Protein AF-A0A2V6C0F7-F1 (afdb_monomer_lite)

pLDDT: mean 89.22, std 8.77, range [52.59, 97.44]

Secondary structure (DSSP, 8-state):
-HHHHHHHHHHHHHHHHHHHHHHHHHHHHHHHTTTHHHHEETTEE--SSHHHHHHHHHHHHHHHSTT-----BSSSSTTT-B---S-HHHHHHHHHHHHHHTTT-TTHHHHHHHHHHHHHHHHHT-

Radius of gyration: 20.33 Å; chains: 1; bounding box: 60×33×51 Å

Sequence (126 aa):
MLGMKNSEWRVRQRFGFLAEIIFIGTLVLVTRCANYGDVFFGGQINFIDADCYSRMTRARICFEQPGTIVRRHDFENFPNGISPHTTAPLDYLIVALAIALMPLSKNALDLAGAIVSPLLSIALGI

Foldseek 3Di:
DVVVVVVVVVVVVVVVVVVVLVVLLVVLLCVVCVCVPVQCDPNHGDDPDPVLVVLLVLLVVCLVPPPDWQQWDCPPPPPVTDGDPDGCPVSVQLNVQLVVCVVPDPPSSSVSSVCVVSVVCSVVSD

Structure (mmCIF, N/CA/C/O backbone):
data_AF-A0A2V6C0F7-F1
#
_entry.id   AF-A0A2V6C0F7-F1
#
loop_
_atom_site.group_PDB
_atom_site.id
_atom_site.type_symbol
_atom_site.label_atom_id
_atom_site.label_alt_id
_atom_site.label_comp_id
_atom_site.label_asym_id
_atom_site.label_entity_id
_atom_site.label_seq_id
_atom_site.pdbx_PDB_ins_code
_atom_site.Cartn_x
_atom_site.Cartn_y
_atom_site.Cartn_z
_atom_site.occupancy
_atom_site.B_iso_or_equiv
_atom_site.auth_seq_id
_atom_site.auth_comp_id
_atom_site.auth_asym_id
_atom_site.auth_atom_id
_atom_site.pdbx_PDB_model_num
ATOM 1 N N . MET A 1 1 ? -40.799 -0.066 33.717 1.00 52.59 1 MET A N 1
ATOM 2 C CA . MET A 1 1 ? -39.596 0.694 34.138 1.00 52.59 1 MET A CA 1
ATOM 3 C C . MET A 1 1 ? -38.275 -0.082 34.007 1.00 52.59 1 MET A C 1
ATOM 5 O O . MET A 1 1 ? -37.287 0.543 33.651 1.00 52.59 1 MET A O 1
ATOM 9 N N . LEU A 1 2 ? -38.217 -1.413 34.207 1.00 57.00 2 LEU A N 1
ATOM 10 C CA . LEU A 1 2 ? -36.970 -2.191 34.013 1.00 57.00 2 LEU A CA 1
ATOM 11 C C . LEU A 1 2 ? -36.445 -2.223 32.558 1.00 57.00 2 LEU A C 1
ATOM 13 O O . LEU A 1 2 ? -35.236 -2.202 32.348 1.00 57.00 2 LEU A O 1
ATOM 17 N N . GLY A 1 3 ? -37.330 -2.236 31.554 1.00 57.25 3 GLY A N 1
ATOM 18 C CA . GLY A 1 3 ? -36.931 -2.319 30.139 1.00 57.25 3 GLY A CA 1
ATOM 19 C C . GLY A 1 3 ? -36.148 -1.104 29.621 1.00 57.25 3 GLY A C 1
ATOM 20 O O . GLY A 1 3 ? -35.179 -1.277 28.889 1.00 57.25 3 GLY A O 1
ATOM 21 N N . MET A 1 4 ? -36.510 0.110 30.059 1.00 59.62 4 MET A N 1
ATOM 22 C CA . MET A 1 4 ? -35.827 1.354 29.660 1.00 59.62 4 MET A CA 1
ATOM 23 C C . MET A 1 4 ? -34.415 1.462 30.253 1.00 59.62 4 MET A C 1
ATOM 25 O O . MET A 1 4 ? -33.490 1.928 29.594 1.00 59.62 4 MET A O 1
ATOM 29 N N . LYS A 1 5 ? -34.214 0.959 31.477 1.00 61.69 5 LYS A N 1
ATOM 30 C CA . LYS A 1 5 ? -32.897 0.964 32.127 1.00 61.69 5 LYS A CA 1
ATOM 31 C C . LYS A 1 5 ? -31.913 0.061 31.371 1.00 61.69 5 LYS A C 1
ATOM 33 O O . LYS A 1 5 ? -30.777 0.451 31.126 1.00 61.69 5 LYS A O 1
ATOM 38 N N . ASN A 1 6 ? -32.366 -1.112 30.917 1.00 64.81 6 ASN A N 1
ATOM 39 C CA . ASN A 1 6 ? -31.539 -2.053 30.153 1.00 64.81 6 ASN A CA 1
ATOM 40 C C . ASN A 1 6 ? -31.144 -1.530 28.761 1.00 64.81 6 ASN A C 1
ATOM 42 O O . ASN A 1 6 ? -30.048 -1.844 28.289 1.00 64.81 6 ASN A O 1
ATOM 46 N N . SER A 1 7 ? -31.993 -0.732 28.101 1.00 69.06 7 SER A N 1
ATOM 47 C CA . SER A 1 7 ? -31.628 -0.094 26.830 1.00 69.06 7 SER A CA 1
ATOM 48 C C . SER A 1 7 ? -30.569 0.990 27.012 1.00 69.06 7 SER A C 1
ATOM 50 O O . SER A 1 7 ? -29.619 1.029 26.235 1.00 69.06 7 SER A O 1
ATOM 52 N N . GLU A 1 8 ? -30.665 1.813 28.057 1.00 73.50 8 GLU A N 1
ATOM 53 C CA . GLU A 1 8 ? -29.664 2.852 28.340 1.00 73.50 8 GLU A CA 1
ATOM 54 C C . GLU A 1 8 ? -28.293 2.266 28.698 1.00 73.50 8 GLU A C 1
ATOM 56 O O . GLU A 1 8 ? -27.268 2.745 28.211 1.00 73.50 8 GLU A O 1
ATOM 61 N N . TRP A 1 9 ? -28.259 1.181 29.480 1.00 70.06 9 TRP A N 1
ATOM 62 C CA . TRP A 1 9 ? -27.017 0.456 29.773 1.00 70.06 9 TRP A CA 1
ATOM 63 C C . TRP A 1 9 ? -26.368 -0.113 28.512 1.00 70.06 9 TRP A C 1
ATOM 65 O O . TRP A 1 9 ? -25.166 0.060 28.310 1.00 70.06 9 TRP A O 1
ATOM 75 N N . ARG A 1 10 ? -27.160 -0.718 27.620 1.00 77.25 10 ARG A N 1
ATOM 76 C CA . ARG A 1 10 ? -26.669 -1.254 26.343 1.00 77.25 10 ARG A CA 1
ATOM 77 C C . ARG A 1 10 ? -26.128 -0.155 25.428 1.00 77.25 10 ARG A C 1
ATOM 79 O O . ARG A 1 10 ? -25.124 -0.360 24.753 1.00 77.25 10 ARG A O 1
ATOM 86 N N . VAL A 1 11 ? -26.773 1.010 25.404 1.00 79.00 11 VAL A N 1
ATOM 87 C CA . VAL A 1 11 ? -26.327 2.172 24.623 1.00 79.00 11 VAL A CA 1
ATOM 88 C C . VAL A 1 11 ? -25.016 2.734 25.183 1.00 79.00 11 VAL A C 1
ATOM 90 O O . VAL A 1 11 ? -24.075 2.930 24.420 1.00 79.00 11 VAL A O 1
ATOM 93 N N . ARG A 1 12 ? -24.891 2.896 26.507 1.00 82.12 12 ARG A N 1
ATOM 94 C CA . ARG A 1 12 ? -23.634 3.331 27.149 1.00 82.12 12 ARG A CA 1
ATOM 95 C C . ARG A 1 12 ? -22.483 2.352 26.921 1.00 82.12 12 ARG A C 1
ATOM 97 O O . ARG A 1 12 ? -21.374 2.791 26.638 1.00 82.12 12 ARG A O 1
ATOM 104 N N . GLN A 1 13 ? -22.743 1.047 26.990 1.00 80.88 13 GLN A N 1
ATOM 105 C CA . GLN A 1 13 ? -21.741 0.020 26.684 1.00 80.88 13 GLN A CA 1
ATOM 106 C C . GLN A 1 13 ? -21.277 0.087 25.224 1.00 80.88 13 GLN A C 1
ATOM 108 O O . GLN A 1 13 ? -20.083 -0.003 24.961 1.00 80.88 13 GLN A O 1
ATOM 113 N N . ARG A 1 14 ? -22.198 0.312 24.277 1.00 86.38 14 ARG A N 1
ATOM 114 C CA . ARG A 1 14 ? -21.851 0.512 22.860 1.00 86.38 14 ARG A CA 1
ATOM 115 C C . ARG A 1 14 ? -20.999 1.759 22.646 1.00 86.38 14 ARG A C 1
ATOM 117 O O . ARG A 1 14 ? -20.029 1.690 21.905 1.00 86.38 14 ARG A O 1
ATOM 124 N N . PHE A 1 15 ? -21.323 2.869 23.309 1.00 89.12 15 PHE A N 1
ATOM 125 C CA . PHE A 1 15 ? -20.505 4.080 23.233 1.00 89.12 15 PHE A CA 1
ATOM 126 C C . PHE A 1 15 ? -19.108 3.881 23.824 1.00 89.12 15 PHE A C 1
ATOM 128 O O . PHE A 1 15 ? -18.140 4.318 23.213 1.00 89.12 15 PHE A O 1
ATOM 135 N N . GLY A 1 16 ? -18.991 3.185 24.960 1.00 89.19 16 GLY A N 1
ATOM 136 C CA . GLY A 1 16 ? -17.691 2.842 25.544 1.00 89.19 16 GLY A CA 1
ATOM 137 C C . GLY A 1 16 ? -16.843 1.981 24.607 1.00 89.19 16 GLY A C 1
ATOM 138 O O . GLY A 1 16 ? -15.691 2.308 24.352 1.00 89.19 16 GLY A O 1
ATOM 139 N N . PHE A 1 17 ? -17.442 0.946 24.017 1.00 89.88 17 PHE A N 1
ATOM 140 C CA . PHE A 1 17 ? -16.761 0.063 23.069 1.00 89.88 17 PHE A CA 1
ATOM 141 C C . PHE A 1 17 ? -16.327 0.787 21.785 1.00 89.88 17 PHE A C 1
ATOM 143 O O . PHE A 1 17 ? -15.215 0.594 21.303 1.00 89.88 17 PHE A O 1
ATOM 150 N N . LEU A 1 18 ? -17.175 1.667 21.240 1.00 91.75 18 LEU A N 1
ATOM 151 C CA . LEU A 1 18 ? -16.809 2.496 20.088 1.00 91.75 18 LEU A CA 1
ATOM 152 C C . LEU A 1 18 ? -15.665 3.456 20.422 1.00 91.75 18 LEU A C 1
ATOM 154 O O . LEU A 1 18 ? -14.750 3.610 19.618 1.00 91.75 18 LEU A O 1
ATOM 158 N N . ALA A 1 19 ? -15.699 4.078 21.602 1.00 93.00 19 ALA A N 1
ATOM 159 C CA . ALA A 1 19 ? -14.627 4.956 22.053 1.00 93.00 19 ALA A CA 1
ATOM 160 C C . ALA A 1 19 ? -13.299 4.198 22.192 1.00 93.00 19 ALA A C 1
ATOM 162 O O . ALA A 1 19 ? -12.264 4.713 21.781 1.00 93.00 19 ALA A O 1
ATOM 163 N N . GLU A 1 20 ? -13.330 2.965 22.699 1.00 91.44 20 GLU A N 1
ATOM 164 C CA . GLU A 1 20 ? -12.152 2.104 22.817 1.00 91.44 20 GLU A CA 1
ATOM 165 C C . GLU A 1 20 ? -11.578 1.715 21.447 1.00 91.44 20 GLU A C 1
ATOM 167 O O . GLU A 1 20 ? -10.377 1.867 21.229 1.00 91.44 20 GLU A O 1
ATOM 172 N N . ILE A 1 21 ? -12.421 1.318 20.486 1.00 91.75 21 ILE A N 1
ATOM 173 C CA . ILE A 1 21 ? -11.983 1.036 19.107 1.00 91.75 21 ILE A CA 1
ATOM 174 C C . ILE A 1 21 ? -11.344 2.270 18.469 1.00 91.75 21 ILE A C 1
ATOM 176 O O . ILE A 1 21 ? -10.285 2.165 17.855 1.00 91.75 21 ILE A O 1
ATOM 180 N N . ILE A 1 22 ? -11.966 3.444 18.614 1.00 92.88 22 ILE A N 1
ATOM 181 C CA . ILE A 1 22 ? -11.426 4.696 18.069 1.00 92.88 22 ILE A CA 1
ATOM 182 C C . ILE A 1 22 ? -10.086 5.021 18.730 1.00 92.88 22 ILE A C 1
ATOM 184 O O . ILE A 1 22 ? -9.143 5.406 18.040 1.00 92.88 22 ILE A O 1
ATOM 188 N N . PHE A 1 23 ? -9.980 4.838 20.045 1.00 93.62 23 PHE A N 1
ATOM 189 C CA . PHE A 1 23 ? -8.756 5.101 20.792 1.00 93.62 23 PHE A CA 1
ATOM 190 C C . PHE A 1 23 ? -7.611 4.187 20.340 1.00 93.62 23 PHE A C 1
ATOM 192 O O . PHE A 1 23 ? -6.550 4.682 19.959 1.00 93.62 23 PHE A O 1
ATOM 199 N N . ILE A 1 24 ? -7.841 2.873 20.291 1.00 92.38 24 ILE A N 1
ATOM 200 C CA . ILE A 1 24 ? -6.842 1.893 19.839 1.00 92.38 24 ILE A CA 1
ATOM 201 C C . ILE A 1 24 ? -6.483 2.134 18.370 1.00 92.38 24 ILE A C 1
ATOM 203 O O . ILE A 1 24 ? -5.303 2.212 18.034 1.00 92.38 24 ILE A O 1
ATOM 207 N N . GLY A 1 25 ? -7.476 2.332 17.500 1.00 92.75 25 GLY A N 1
ATOM 208 C CA . GLY A 1 25 ? -7.252 2.612 16.082 1.00 92.75 25 GLY A CA 1
ATOM 209 C C . GLY A 1 25 ? -6.434 3.885 15.853 1.00 92.75 25 GLY A C 1
ATOM 210 O O . GLY A 1 25 ? -5.559 3.906 14.990 1.00 92.75 25 GLY A O 1
ATOM 211 N N . THR A 1 26 ? -6.648 4.922 16.667 1.00 92.00 26 THR A N 1
ATOM 212 C CA . THR A 1 26 ? -5.850 6.157 16.618 1.00 92.00 26 THR A CA 1
ATOM 213 C C . THR A 1 26 ? -4.400 5.894 17.015 1.00 92.00 26 THR A C 1
ATOM 215 O O . THR A 1 26 ? -3.492 6.345 16.321 1.00 92.00 26 THR A O 1
ATOM 218 N N . LEU A 1 27 ? -4.158 5.139 18.092 1.00 93.31 27 LEU A N 1
ATOM 219 C CA . LEU A 1 27 ? -2.796 4.796 18.520 1.00 93.31 27 LEU A CA 1
ATOM 220 C C . LEU A 1 27 ? -2.049 3.978 17.456 1.00 93.31 27 LEU A C 1
ATOM 222 O O . LEU A 1 27 ? -0.889 4.267 17.150 1.00 93.31 27 LEU A O 1
ATOM 226 N N . VAL A 1 28 ? -2.723 2.999 16.848 1.00 92.94 28 VAL A N 1
ATOM 227 C CA . VAL A 1 28 ? -2.171 2.211 15.737 1.00 92.94 28 VAL A CA 1
ATOM 228 C C . VAL A 1 28 ? -1.847 3.117 14.550 1.00 92.94 28 VAL A C 1
ATOM 230 O O . VAL A 1 28 ? -0.743 3.063 14.016 1.00 92.94 28 VAL A O 1
ATOM 233 N N . LEU A 1 29 ? -2.757 4.011 14.161 1.00 91.81 29 LEU A N 1
ATOM 234 C CA . LEU A 1 29 ? -2.528 4.899 13.023 1.00 91.81 29 LEU A CA 1
ATOM 235 C C . LEU A 1 29 ? -1.346 5.848 13.258 1.00 91.81 29 LEU A C 1
ATOM 237 O O . LEU A 1 29 ? -0.497 5.990 12.382 1.00 91.81 29 LEU A O 1
ATOM 241 N N . VAL A 1 30 ? -1.258 6.469 14.438 1.00 91.94 30 VAL A N 1
ATOM 242 C CA . VAL A 1 30 ? -0.165 7.399 14.775 1.00 91.94 30 VAL A CA 1
ATOM 243 C C . VAL A 1 30 ? 1.191 6.700 14.705 1.00 91.94 30 VAL A C 1
ATOM 245 O O . VAL A 1 30 ? 2.134 7.242 14.135 1.00 91.94 30 VAL A O 1
ATOM 248 N N . THR A 1 31 ? 1.289 5.484 15.241 1.00 91.50 31 THR A N 1
ATOM 249 C CA . THR A 1 31 ? 2.54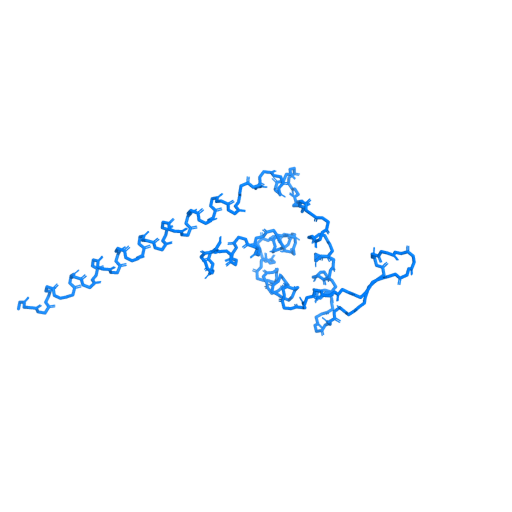7 4.724 15.233 1.00 91.50 31 THR A CA 1
ATOM 250 C C . THR A 1 31 ? 2.914 4.226 13.835 1.00 91.50 31 THR A C 1
ATOM 252 O O . THR A 1 31 ? 4.074 4.321 13.434 1.00 91.50 31 THR A O 1
ATOM 255 N N . ARG A 1 32 ? 1.942 3.748 13.050 1.00 90.12 32 ARG A N 1
ATOM 256 C CA . ARG A 1 32 ? 2.168 3.223 11.691 1.00 90.12 32 ARG A CA 1
ATOM 257 C C . ARG A 1 32 ? 2.422 4.313 10.650 1.00 90.12 32 ARG A C 1
ATOM 259 O O . ARG A 1 32 ? 3.084 4.044 9.652 1.00 90.12 32 ARG A O 1
ATOM 266 N N . CYS A 1 33 ? 1.969 5.538 10.901 1.00 91.75 33 CYS A N 1
ATOM 267 C CA . CYS A 1 33 ? 2.208 6.703 10.049 1.00 91.75 33 CYS A CA 1
ATOM 268 C C . CYS A 1 33 ? 3.387 7.576 10.515 1.00 91.75 33 CYS A C 1
ATOM 270 O O . CYS A 1 33 ? 3.511 8.708 10.054 1.00 91.75 33 CYS A O 1
ATOM 272 N N . ALA A 1 34 ? 4.271 7.081 11.389 1.00 91.38 34 ALA A N 1
ATOM 273 C CA . ALA A 1 34 ? 5.413 7.857 11.886 1.00 91.38 34 ALA A CA 1
ATOM 274 C C . ALA A 1 34 ? 6.313 8.407 10.758 1.00 91.38 34 ALA A C 1
ATOM 276 O O . ALA A 1 34 ? 6.772 9.542 10.837 1.00 91.38 34 ALA A O 1
ATOM 277 N N . ASN A 1 35 ? 6.483 7.645 9.671 1.00 90.19 35 ASN A N 1
ATOM 278 C CA . ASN A 1 35 ? 7.298 8.038 8.514 1.00 90.19 35 ASN A CA 1
ATOM 279 C C . ASN A 1 35 ? 6.487 8.744 7.410 1.00 90.19 35 ASN A C 1
ATOM 281 O O . ASN A 1 35 ? 6.896 8.768 6.250 1.00 90.19 35 ASN A O 1
ATOM 285 N N . TYR A 1 36 ? 5.313 9.299 7.732 1.00 90.25 36 TYR A N 1
ATOM 286 C CA . TYR A 1 36 ? 4.450 9.965 6.749 1.00 90.25 36 TYR A CA 1
ATOM 287 C C . TYR A 1 36 ? 5.186 11.067 5.973 1.00 90.25 36 TYR A C 1
ATOM 289 O O . TYR A 1 36 ? 4.979 11.203 4.770 1.00 90.25 36 TYR A O 1
ATOM 297 N N . GLY A 1 37 ? 6.067 11.818 6.643 1.00 89.62 37 GLY A N 1
ATOM 298 C CA . GLY A 1 37 ? 6.850 12.888 6.018 1.00 89.62 37 GLY A CA 1
ATOM 299 C C . GLY A 1 37 ? 7.830 12.402 4.948 1.00 89.62 37 GLY A C 1
ATOM 300 O O . GLY A 1 37 ? 8.047 13.115 3.972 1.00 89.62 37 GLY A O 1
ATOM 301 N N . ASP A 1 38 ? 8.364 11.187 5.093 1.00 90.62 38 ASP A N 1
ATOM 302 C CA . ASP A 1 38 ? 9.283 10.590 4.118 1.00 90.62 38 ASP A CA 1
ATOM 303 C C . ASP A 1 38 ? 8.518 9.946 2.956 1.00 90.62 38 ASP A C 1
ATOM 305 O O . ASP A 1 38 ? 8.932 10.035 1.798 1.00 90.62 38 ASP A O 1
ATOM 309 N N . VAL A 1 39 ? 7.366 9.332 3.257 1.00 92.50 39 VAL A N 1
ATOM 310 C CA . VAL A 1 39 ? 6.503 8.697 2.252 1.00 92.50 39 VAL A CA 1
ATOM 311 C C . VAL A 1 39 ? 5.834 9.739 1.360 1.00 92.50 39 VAL A C 1
ATOM 313 O O . VAL A 1 39 ? 5.811 9.576 0.144 1.00 92.50 39 VAL A O 1
ATOM 316 N N . PHE A 1 40 ? 5.304 10.820 1.930 1.00 93.31 40 PHE A N 1
ATOM 317 C CA . PHE A 1 40 ? 4.614 11.884 1.196 1.00 93.31 40 PHE A CA 1
ATOM 318 C C . PHE A 1 40 ? 5.487 13.138 1.131 1.00 93.31 40 PHE A C 1
ATOM 320 O O . PHE A 1 40 ? 5.224 14.138 1.802 1.00 93.31 40 PHE A O 1
ATOM 327 N N . PHE A 1 41 ? 6.526 13.091 0.298 1.00 92.06 41 PHE A N 1
ATOM 328 C CA . PHE A 1 41 ? 7.499 14.174 0.165 1.00 92.06 41 PHE A CA 1
ATOM 329 C C . PHE A 1 41 ? 7.479 14.792 -1.237 1.00 92.06 41 PHE A C 1
ATOM 331 O O . PHE A 1 41 ? 7.441 14.094 -2.248 1.00 92.06 41 PHE A O 1
ATOM 338 N N . GLY A 1 42 ? 7.513 16.128 -1.317 1.00 86.94 42 GLY A N 1
ATOM 339 C CA . GLY A 1 42 ? 7.643 16.844 -2.595 1.00 86.94 42 GLY A CA 1
ATOM 340 C C . GLY A 1 42 ? 6.479 16.647 -3.578 1.00 86.94 42 GLY A C 1
ATOM 341 O O . GLY A 1 42 ? 6.668 16.785 -4.784 1.00 86.94 42 GLY A O 1
ATOM 342 N N . GLY A 1 43 ? 5.283 16.297 -3.088 1.00 85.81 43 GLY A N 1
ATOM 343 C CA . GLY A 1 43 ? 4.119 15.990 -3.932 1.00 85.81 43 GLY A CA 1
ATOM 344 C C . GLY A 1 43 ? 4.194 14.629 -4.633 1.00 85.81 43 GLY A C 1
ATOM 345 O O . GLY A 1 43 ? 3.368 14.341 -5.500 1.00 85.81 43 GLY A O 1
ATOM 346 N N . GLN A 1 44 ? 5.169 13.799 -4.264 1.00 90.12 44 GLN A N 1
ATOM 347 C CA . GLN A 1 44 ? 5.343 12.435 -4.747 1.00 90.12 44 GLN A CA 1
ATOM 348 C C . GLN A 1 44 ? 5.167 11.444 -3.596 1.00 90.12 44 GLN A C 1
ATOM 350 O O . GLN A 1 44 ? 5.169 11.818 -2.421 1.00 90.12 44 GLN A O 1
ATOM 355 N N . ILE A 1 45 ? 4.975 10.179 -3.959 1.00 93.62 45 ILE A N 1
ATOM 356 C CA . ILE A 1 45 ? 4.893 9.075 -3.012 1.00 93.62 45 ILE A CA 1
ATOM 357 C C . ILE A 1 45 ? 6.186 8.282 -3.136 1.00 93.62 45 ILE A C 1
ATOM 359 O O . ILE A 1 45 ? 6.457 7.702 -4.187 1.00 93.62 45 ILE A O 1
ATOM 363 N N . ASN A 1 46 ? 6.969 8.271 -2.066 1.00 93.12 46 ASN A N 1
ATOM 364 C CA . ASN A 1 46 ? 8.224 7.546 -1.980 1.00 93.12 46 ASN A CA 1
ATOM 365 C C . ASN A 1 46 ? 8.048 6.322 -1.091 1.00 93.12 46 ASN A C 1
ATOM 367 O O . ASN A 1 46 ? 7.446 6.380 -0.019 1.00 93.12 46 ASN A O 1
ATOM 371 N N . PHE A 1 47 ? 8.617 5.205 -1.521 1.00 93.62 47 PHE A N 1
ATOM 372 C CA . PHE A 1 47 ? 8.698 4.015 -0.692 1.00 93.62 47 PHE A CA 1
ATOM 373 C C . PHE A 1 47 ? 10.056 3.974 0.011 1.00 93.62 47 PHE A C 1
ATOM 375 O O . PHE A 1 47 ? 11.081 4.252 -0.607 1.00 93.62 47 PHE A O 1
ATOM 382 N N . ILE A 1 48 ? 10.048 3.657 1.308 1.00 89.94 48 ILE A N 1
ATOM 383 C CA . ILE A 1 48 ? 11.247 3.717 2.162 1.00 89.94 48 ILE A CA 1
ATOM 384 C C . ILE A 1 48 ? 12.199 2.551 1.858 1.00 89.94 48 ILE A C 1
ATOM 386 O O . ILE A 1 48 ? 13.409 2.744 1.787 1.00 89.94 48 ILE A O 1
ATOM 390 N N . ASP A 1 49 ? 11.643 1.361 1.618 1.00 89.69 49 ASP A N 1
ATOM 391 C CA . ASP A 1 49 ? 12.410 0.132 1.40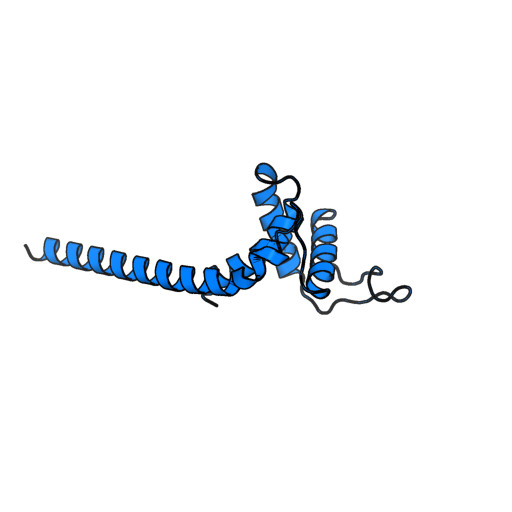5 1.00 89.69 49 ASP A CA 1
ATOM 392 C C . ASP A 1 49 ? 12.396 -0.327 -0.058 1.00 89.69 49 ASP A C 1
ATOM 394 O O . ASP A 1 49 ? 11.389 -0.207 -0.765 1.00 89.69 49 A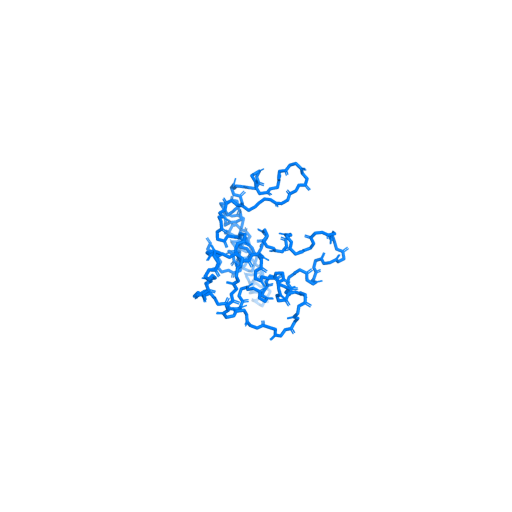SP A O 1
ATOM 398 N N . ALA A 1 50 ? 13.492 -0.953 -0.494 1.00 89.06 50 ALA A N 1
ATOM 399 C CA . ALA A 1 50 ? 13.613 -1.542 -1.831 1.00 89.06 50 ALA A CA 1
ATOM 400 C C . ALA A 1 50 ? 12.532 -2.608 -2.104 1.00 89.06 50 ALA A C 1
ATOM 402 O O . ALA A 1 50 ? 11.954 -2.651 -3.192 1.00 89.06 50 ALA A O 1
ATOM 403 N N . ASP A 1 51 ? 12.175 -3.401 -1.091 1.00 89.38 51 ASP A N 1
ATOM 404 C CA . ASP A 1 51 ? 11.130 -4.426 -1.187 1.00 89.38 51 ASP A CA 1
ATOM 405 C C . ASP A 1 51 ? 9.747 -3.836 -1.495 1.00 89.38 51 ASP A C 1
ATOM 407 O O . ASP A 1 51 ? 8.902 -4.490 -2.119 1.00 89.38 51 ASP A O 1
ATOM 411 N N . CYS A 1 52 ? 9.498 -2.589 -1.087 1.00 91.56 52 CYS A N 1
ATOM 412 C CA . CYS A 1 52 ? 8.269 -1.888 -1.431 1.00 91.56 52 CYS A CA 1
ATOM 413 C C . CYS A 1 52 ? 8.242 -1.543 -2.924 1.00 91.56 52 CYS A C 1
ATOM 415 O O . CYS A 1 52 ? 7.226 -1.790 -3.567 1.00 91.56 52 CYS A O 1
ATOM 417 N N . TYR A 1 53 ? 9.350 -1.084 -3.512 1.00 92.38 53 TYR A N 1
ATOM 418 C CA . TYR A 1 53 ? 9.431 -0.869 -4.964 1.00 92.38 53 TYR A CA 1
ATOM 419 C C . TYR A 1 53 ? 9.308 -2.174 -5.755 1.00 92.38 53 TYR A C 1
ATOM 421 O O . TYR A 1 53 ? 8.596 -2.214 -6.762 1.00 92.38 53 TYR A O 1
ATOM 429 N N . SER A 1 54 ? 9.919 -3.260 -5.275 1.00 91.94 54 SER A N 1
ATOM 430 C CA . SER A 1 54 ? 9.733 -4.603 -5.839 1.00 91.94 54 SER A CA 1
ATOM 431 C C . SER A 1 54 ? 8.252 -4.987 -5.883 1.00 91.94 54 SER A C 1
ATOM 433 O O . SER A 1 54 ? 7.705 -5.363 -6.925 1.00 91.94 54 SER A O 1
ATOM 435 N N . ARG A 1 55 ? 7.559 -4.818 -4.751 1.00 92.94 55 ARG A N 1
ATO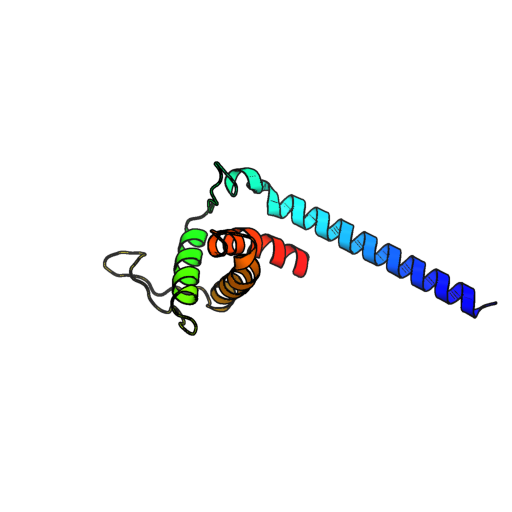M 436 C CA . ARG A 1 55 ? 6.123 -5.085 -4.620 1.00 92.94 55 ARG A CA 1
ATOM 437 C C . ARG A 1 55 ? 5.284 -4.199 -5.525 1.00 92.94 55 ARG A C 1
ATOM 439 O O . ARG A 1 55 ? 4.398 -4.706 -6.200 1.00 92.94 55 ARG A O 1
ATOM 446 N N . MET A 1 56 ? 5.575 -2.906 -5.578 1.00 95.06 56 MET A N 1
ATOM 447 C CA . MET A 1 56 ? 4.850 -1.962 -6.426 1.00 95.06 56 MET A CA 1
ATOM 448 C C . MET A 1 56 ? 5.037 -2.256 -7.909 1.00 95.06 56 MET A C 1
ATOM 450 O O . MET A 1 56 ? 4.097 -2.104 -8.686 1.00 95.06 56 MET A O 1
ATOM 454 N N . THR A 1 57 ? 6.204 -2.764 -8.298 1.00 93.56 57 THR A N 1
ATOM 455 C CA . THR A 1 57 ? 6.453 -3.219 -9.668 1.00 93.56 57 THR A CA 1
ATOM 456 C C . THR A 1 57 ? 5.603 -4.445 -9.999 1.00 93.56 57 THR A C 1
ATOM 458 O O . THR A 1 57 ? 4.950 -4.472 -11.040 1.00 93.56 57 THR A O 1
ATOM 461 N N . ARG A 1 58 ? 5.507 -5.430 -9.095 1.00 93.81 58 ARG A N 1
ATOM 462 C CA . ARG A 1 58 ? 4.594 -6.575 -9.284 1.00 93.81 58 ARG A CA 1
ATOM 463 C C . ARG A 1 58 ? 3.124 -6.161 -9.291 1.00 93.81 58 ARG A C 1
ATOM 465 O O . ARG A 1 58 ? 2.380 -6.600 -10.162 1.00 93.81 58 ARG A O 1
ATOM 472 N N . ALA A 1 59 ? 2.712 -5.285 -8.376 1.00 95.19 59 ALA A N 1
ATOM 473 C CA . ALA A 1 59 ? 1.355 -4.747 -8.334 1.00 95.19 59 ALA A CA 1
ATOM 474 C C . ALA A 1 59 ? 1.009 -4.001 -9.630 1.00 95.19 59 ALA A C 1
ATOM 476 O O . ALA A 1 59 ? -0.095 -4.161 -10.141 1.00 95.19 59 ALA A O 1
ATOM 477 N N . ARG A 1 60 ? 1.960 -3.259 -10.212 1.00 95.06 60 ARG A N 1
ATOM 478 C CA . ARG A 1 60 ? 1.806 -2.626 -11.528 1.00 95.06 60 ARG A CA 1
ATOM 479 C C . ARG A 1 60 ? 1.594 -3.651 -12.640 1.00 95.06 60 ARG A C 1
ATOM 481 O O . ARG A 1 60 ? 0.672 -3.478 -13.425 1.00 95.06 60 ARG A O 1
ATOM 488 N N . ILE A 1 61 ? 2.363 -4.740 -12.668 1.00 94.31 61 ILE A N 1
ATOM 489 C CA . ILE A 1 61 ? 2.154 -5.828 -13.641 1.00 94.31 61 ILE A CA 1
ATOM 490 C C . ILE A 1 61 ? 0.738 -6.412 -13.501 1.00 94.31 61 ILE A C 1
ATOM 492 O O . ILE A 1 61 ? 0.031 -6.554 -14.495 1.00 94.31 61 ILE A O 1
ATOM 496 N N . CYS A 1 62 ? 0.285 -6.697 -12.276 1.00 94.56 62 CYS A N 1
ATOM 497 C CA . CYS A 1 62 ? -1.075 -7.192 -12.021 1.00 94.56 62 CYS A CA 1
ATOM 498 C C . CYS A 1 62 ? -2.165 -6.168 -12.381 1.00 94.56 62 CYS A C 1
ATOM 500 O O . CYS A 1 62 ? -3.268 -6.555 -12.760 1.00 94.56 62 CYS A O 1
ATOM 502 N N . PHE A 1 63 ? -1.874 -4.873 -12.246 1.00 95.38 63 PHE A N 1
ATOM 503 C CA . PHE A 1 63 ? -2.775 -3.781 -12.604 1.00 95.38 63 PHE A CA 1
ATOM 504 C C . PHE A 1 63 ? -2.934 -3.645 -14.124 1.00 95.38 63 PHE A C 1
ATOM 506 O O . PHE A 1 63 ? -4.047 -3.483 -14.616 1.00 95.38 63 PHE A O 1
ATOM 513 N N . GLU A 1 64 ? -1.828 -3.732 -14.864 1.00 95.06 64 GLU A N 1
ATOM 514 C CA . GLU A 1 64 ? -1.798 -3.653 -16.329 1.00 95.06 64 GLU A CA 1
ATOM 515 C C . GLU A 1 64 ? -2.333 -4.931 -16.989 1.00 95.06 64 GLU A C 1
ATOM 517 O O . GLU A 1 64 ? -2.981 -4.870 -18.034 1.00 95.06 64 GLU A O 1
ATOM 522 N N . GLN A 1 65 ? -2.091 -6.090 -16.372 1.00 93.88 65 GLN A N 1
ATOM 523 C CA . GLN A 1 65 ? -2.525 -7.403 -16.848 1.00 93.88 65 GLN A CA 1
ATOM 524 C C . GLN A 1 65 ? -3.302 -8.150 -15.748 1.00 93.88 65 GLN A C 1
ATOM 526 O O . GLN A 1 65 ? -2.758 -9.068 -15.116 1.00 93.88 65 GLN A O 1
ATOM 531 N N . PRO A 1 66 ? -4.580 -7.792 -15.508 1.00 91.75 66 PRO A N 1
ATOM 532 C CA . PRO A 1 66 ? -5.404 -8.440 -14.493 1.00 91.75 66 PRO A CA 1
ATOM 533 C C . PRO A 1 66 ? -5.488 -9.958 -14.692 1.00 91.75 66 PRO A C 1
ATOM 535 O O . PRO A 1 66 ? -5.635 -10.444 -15.810 1.00 91.75 66 PRO A O 1
ATOM 538 N N . GLY A 1 67 ? -5.413 -10.721 -13.601 1.00 88.81 67 GLY A N 1
ATOM 539 C CA . GLY A 1 67 ? -5.407 -12.191 -13.625 1.00 88.81 67 GLY A CA 1
ATOM 540 C C . GLY A 1 67 ? -4.008 -12.813 -13.714 1.00 88.81 67 GLY A C 1
ATOM 541 O O . GLY A 1 67 ? -3.861 -14.023 -13.539 1.00 88.81 67 GLY A O 1
ATOM 542 N N . THR A 1 68 ? -2.964 -12.004 -13.911 1.00 89.94 68 THR A N 1
ATOM 543 C CA . THR A 1 68 ? -1.571 -12.462 -13.902 1.00 89.94 68 THR A CA 1
ATOM 544 C C . THR A 1 68 ? -1.089 -12.783 -12.488 1.00 89.94 68 THR A C 1
ATOM 546 O O . THR A 1 68 ? -1.294 -12.022 -11.546 1.00 89.94 68 THR A O 1
ATOM 549 N N . ILE A 1 69 ? -0.397 -13.909 -12.325 1.00 90.81 69 ILE A N 1
ATOM 550 C CA . ILE A 1 69 ? 0.343 -14.229 -11.099 1.00 90.81 69 ILE A CA 1
ATOM 551 C C . ILE A 1 69 ? 1.827 -14.124 -11.436 1.00 90.81 69 ILE A C 1
ATOM 553 O O . ILE A 1 69 ? 2.352 -14.955 -12.180 1.00 90.81 69 ILE A O 1
ATOM 557 N N . VAL A 1 70 ? 2.507 -13.110 -10.898 1.00 89.69 70 VAL A N 1
ATOM 558 C CA . VAL A 1 70 ? 3.929 -12.861 -11.174 1.00 89.69 70 VAL A CA 1
ATOM 559 C C . VAL A 1 70 ? 4.788 -13.920 -10.478 1.00 89.69 70 VAL A C 1
ATOM 561 O O . VAL A 1 70 ? 5.052 -13.839 -9.284 1.00 89.69 70 VAL A O 1
ATOM 564 N N . ARG A 1 71 ? 5.217 -14.942 -11.227 1.00 90.19 71 ARG A N 1
ATOM 565 C CA . ARG A 1 71 ? 6.069 -16.045 -10.724 1.00 90.19 71 ARG A CA 1
ATOM 566 C C . ARG A 1 71 ? 7.551 -15.886 -11.060 1.00 90.19 71 ARG A C 1
ATOM 568 O O . ARG A 1 71 ? 8.400 -16.577 -10.496 1.00 90.19 71 ARG A O 1
ATOM 575 N N . ARG A 1 72 ? 7.863 -15.010 -12.009 1.00 90.56 72 ARG A N 1
ATOM 576 C CA . ARG A 1 72 ? 9.220 -14.672 -12.423 1.00 90.56 72 ARG A CA 1
ATOM 577 C C . ARG A 1 72 ? 9.217 -13.279 -13.031 1.00 90.56 72 ARG A C 1
ATOM 579 O O . ARG A 1 72 ? 8.244 -12.913 -13.688 1.00 90.56 72 ARG A O 1
ATOM 586 N N . HIS A 1 73 ? 10.277 -12.526 -12.791 1.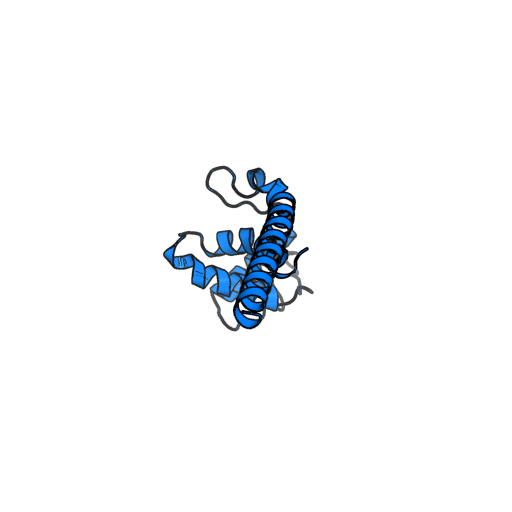00 87.88 73 HIS A N 1
ATOM 587 C CA . HIS A 1 73 ? 10.495 -11.231 -13.416 1.00 87.88 73 HIS A CA 1
ATOM 588 C C . HIS A 1 73 ? 11.986 -10.948 -13.575 1.00 87.88 73 HIS A C 1
ATOM 590 O O . HIS A 1 73 ? 12.808 -11.428 -12.794 1.00 87.88 73 HIS A O 1
ATOM 596 N N . ASP A 1 74 ? 12.308 -10.114 -14.559 1.00 90.69 74 ASP A N 1
ATOM 597 C CA . ASP A 1 74 ? 13.695 -9.842 -14.949 1.00 90.69 74 ASP A CA 1
ATOM 598 C C . ASP A 1 74 ? 14.191 -8.464 -14.479 1.00 90.69 74 ASP A C 1
ATOM 600 O O . ASP A 1 74 ? 15.355 -8.123 -14.674 1.00 90.69 74 ASP A O 1
ATOM 604 N N . PHE A 1 75 ? 13.323 -7.664 -13.839 1.00 86.19 75 PHE A N 1
ATOM 605 C CA . PHE A 1 75 ? 13.674 -6.314 -13.373 1.00 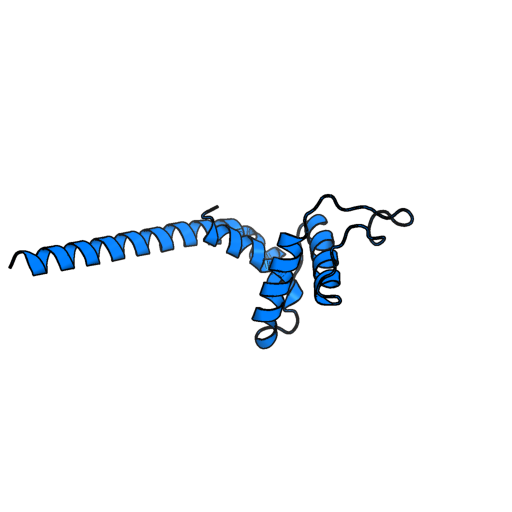86.19 75 PHE A CA 1
ATOM 606 C C . PHE A 1 75 ? 14.619 -6.307 -12.160 1.00 86.19 75 PHE A C 1
ATOM 608 O O . PHE A 1 75 ? 15.308 -5.323 -11.916 1.00 86.19 75 PHE A O 1
ATOM 615 N N . GLU A 1 76 ? 14.670 -7.407 -11.410 1.00 86.88 76 GLU A N 1
ATOM 616 C CA . GLU A 1 76 ? 15.640 -7.631 -10.338 1.00 86.88 76 GLU A CA 1
ATOM 617 C C . GLU A 1 76 ? 16.658 -8.670 -10.796 1.00 86.88 76 GLU A C 1
ATOM 619 O O . GLU A 1 76 ? 16.308 -9.598 -11.522 1.00 86.88 76 GLU A O 1
ATOM 624 N N . ASN A 1 77 ? 17.907 -8.546 -10.334 1.00 89.88 77 ASN A N 1
ATOM 625 C CA . ASN A 1 77 ? 18.988 -9.490 -10.642 1.00 89.88 77 ASN A CA 1
ATOM 626 C C . ASN A 1 77 ? 19.241 -9.667 -12.155 1.00 89.88 77 ASN A C 1
ATOM 628 O O . ASN A 1 77 ? 19.502 -10.774 -12.629 1.00 89.88 77 ASN A O 1
ATOM 632 N N . PHE A 1 78 ? 19.148 -8.584 -12.933 1.00 88.12 78 PHE A N 1
ATOM 633 C CA . PHE A 1 78 ? 19.473 -8.611 -14.360 1.00 88.12 78 PHE A CA 1
ATOM 634 C C . PHE A 1 78 ? 20.936 -9.056 -14.577 1.00 88.12 78 PHE A C 1
ATOM 636 O O . PHE A 1 78 ? 21.822 -8.567 -13.872 1.00 88.12 78 PHE A O 1
ATOM 643 N N . PRO A 1 79 ? 21.229 -9.953 -15.539 1.00 92.19 79 PRO A N 1
ATOM 644 C CA . PRO A 1 79 ? 20.332 -10.506 -16.567 1.00 92.19 79 PRO A CA 1
ATOM 645 C C . PRO A 1 79 ? 19.575 -11.779 -16.159 1.00 92.19 79 PRO A C 1
ATOM 647 O O . PRO A 1 79 ? 18.783 -12.297 -16.937 1.00 92.19 79 PRO A O 1
ATOM 650 N N . ASN A 1 80 ? 19.827 -12.317 -14.968 1.00 92.94 80 ASN A N 1
ATOM 651 C CA . ASN A 1 80 ? 19.320 -13.626 -14.562 1.00 92.94 80 ASN A CA 1
ATOM 652 C C . ASN A 1 80 ? 17.856 -13.607 -14.112 1.00 92.94 80 ASN A C 1
ATOM 654 O O . ASN A 1 80 ? 17.213 -14.657 -14.134 1.00 92.94 80 ASN A O 1
ATOM 658 N N . GLY A 1 81 ? 17.335 -12.457 -13.682 1.00 91.81 81 GLY A N 1
ATOM 659 C CA . GLY A 1 81 ? 15.998 -12.352 -13.109 1.00 91.81 81 GLY A CA 1
ATOM 660 C C . GLY A 1 81 ? 15.885 -13.021 -11.737 1.00 91.81 81 GLY A C 1
ATOM 661 O O . GLY A 1 81 ? 16.843 -13.612 -11.216 1.00 91.81 81 GLY A O 1
ATOM 662 N N . ILE A 1 82 ? 14.687 -12.973 -11.157 1.00 91.50 82 ILE A N 1
ATOM 663 C CA . ILE A 1 82 ? 14.346 -13.723 -9.944 1.00 91.50 82 ILE A CA 1
ATOM 664 C C . ILE A 1 82 ? 12.955 -14.350 -10.035 1.00 91.50 82 ILE A C 1
ATOM 666 O O . ILE A 1 82 ? 12.082 -13.910 -10.786 1.00 91.50 82 ILE A O 1
ATOM 670 N N . SER A 1 83 ? 12.736 -15.371 -9.212 1.00 90.25 83 SER A N 1
ATOM 671 C CA . SER A 1 83 ? 11.400 -15.870 -8.901 1.00 90.25 83 SER A CA 1
ATOM 672 C C . SER A 1 83 ? 11.039 -15.398 -7.491 1.00 90.25 83 SER A C 1
ATOM 674 O O . SER A 1 83 ? 11.639 -15.887 -6.530 1.00 90.25 83 SER A O 1
ATOM 676 N N . PRO A 1 84 ? 10.124 -14.422 -7.346 1.00 84.69 84 PRO A N 1
ATOM 677 C CA . PRO A 1 84 ? 9.763 -13.890 -6.042 1.00 84.69 84 PRO A CA 1
ATOM 678 C C . PRO A 1 84 ? 9.115 -14.980 -5.181 1.00 84.69 84 PRO A C 1
ATOM 680 O O . PRO A 1 84 ? 8.267 -15.741 -5.643 1.00 84.69 84 PRO A O 1
ATOM 683 N N . HIS A 1 85 ? 9.505 -15.034 -3.909 1.00 83.25 85 HIS A N 1
ATOM 684 C CA . HIS A 1 85 ? 8.868 -15.882 -2.894 1.00 83.25 85 HIS A CA 1
ATOM 685 C C . HIS A 1 85 ? 7.650 -15.196 -2.246 1.00 83.25 85 HIS A C 1
ATOM 687 O O . HIS A 1 85 ? 6.969 -15.777 -1.403 1.00 83.25 85 HIS A O 1
ATOM 693 N N . THR A 1 86 ? 7.391 -13.942 -2.615 1.00 75.50 86 THR A N 1
ATOM 694 C CA . THR A 1 86 ? 6.271 -13.137 -2.134 1.00 75.50 86 THR A CA 1
ATOM 695 C C . THR A 1 86 ? 4.977 -13.526 -2.846 1.00 75.50 86 THR A C 1
ATOM 697 O O . THR A 1 86 ? 4.971 -13.968 -3.995 1.00 75.50 86 THR A O 1
ATOM 700 N N . THR A 1 87 ? 3.856 -13.417 -2.135 1.00 69.62 87 THR A N 1
ATOM 701 C CA . THR A 1 87 ? 2.575 -13.974 -2.574 1.00 69.62 87 THR A CA 1
ATOM 702 C C . THR A 1 87 ? 1.674 -12.919 -3.228 1.00 69.62 87 THR A C 1
ATOM 704 O O . THR A 1 87 ? 1.564 -11.784 -2.767 1.00 69.62 87 THR A O 1
ATOM 707 N N . ALA A 1 88 ? 0.956 -13.337 -4.277 1.00 86.38 88 ALA A N 1
ATOM 708 C CA . ALA A 1 88 ? 0.024 -12.509 -5.049 1.00 86.38 88 ALA A CA 1
ATOM 709 C C . ALA A 1 88 ? -1.129 -11.821 -4.273 1.00 86.38 88 ALA A C 1
ATOM 711 O O . ALA A 1 88 ? -1.596 -10.791 -4.758 1.00 86.38 88 ALA A O 1
ATOM 712 N N . PRO A 1 89 ? -1.628 -12.311 -3.112 1.00 92.44 89 PRO A N 1
ATOM 713 C CA . PRO A 1 89 ? -2.757 -11.676 -2.431 1.00 92.44 89 PRO A CA 1
ATOM 714 C C . PRO A 1 89 ? -2.534 -10.201 -2.097 1.00 92.44 89 PRO A C 1
ATOM 716 O O . PRO A 1 89 ? -3.448 -9.401 -2.272 1.00 92.44 89 PRO A O 1
ATOM 719 N N . LEU A 1 90 ? -1.330 -9.824 -1.655 1.00 92.88 90 LEU A N 1
ATOM 720 C CA . LEU A 1 90 ? -1.036 -8.428 -1.332 1.00 92.88 90 LEU A CA 1
ATOM 721 C C . LEU A 1 90 ? -0.957 -7.561 -2.594 1.00 92.88 90 LEU A C 1
ATOM 723 O O . LEU A 1 90 ? -1.465 -6.443 -2.593 1.00 92.88 90 LEU A O 1
ATOM 727 N N . ASP A 1 91 ? -0.386 -8.090 -3.678 1.00 94.44 91 ASP A N 1
ATOM 728 C CA . ASP A 1 91 ? -0.312 -7.387 -4.961 1.00 94.44 91 ASP A CA 1
ATOM 729 C C . ASP A 1 91 ? -1.735 -7.087 -5.478 1.00 94.44 91 ASP A C 1
ATOM 731 O O . ASP A 1 91 ? -2.043 -5.956 -5.852 1.00 94.44 91 ASP A O 1
ATOM 735 N N . TYR A 1 92 ? -2.650 -8.060 -5.395 1.00 95.75 92 TYR A N 1
ATOM 736 C CA . TYR A 1 92 ? -4.056 -7.870 -5.768 1.00 95.75 92 TYR A CA 1
ATOM 737 C C . TYR A 1 92 ? -4.850 -6.999 -4.796 1.00 95.75 92 TYR A C 1
ATOM 739 O O . TYR A 1 92 ? -5.750 -6.283 -5.233 1.00 95.75 92 TYR A O 1
ATOM 747 N N . LEU A 1 93 ? -4.526 -7.015 -3.502 1.00 96.06 93 LEU A N 1
ATOM 748 C CA . LEU A 1 93 ? -5.124 -6.096 -2.534 1.00 96.06 93 LEU A CA 1
ATOM 749 C C . LEU A 1 93 ? -4.779 -4.642 -2.882 1.00 96.06 93 LEU A C 1
ATOM 751 O O . LEU A 1 93 ? -5.662 -3.786 -2.871 1.00 96.06 93 LEU A O 1
ATOM 755 N N . ILE A 1 94 ? -3.520 -4.375 -3.246 1.00 96.62 94 ILE A N 1
ATOM 756 C CA . ILE A 1 94 ? -3.074 -3.054 -3.710 1.00 96.62 94 ILE A CA 1
ATOM 757 C C . ILE A 1 94 ? -3.811 -2.667 -4.995 1.00 96.62 94 ILE A C 1
ATOM 759 O O . ILE A 1 94 ? -4.323 -1.556 -5.083 1.00 96.62 94 ILE A O 1
ATOM 763 N N . VAL A 1 95 ? -3.927 -3.578 -5.967 1.00 97.06 95 VAL A N 1
ATOM 764 C CA . VAL A 1 95 ? -4.659 -3.331 -7.224 1.00 97.06 95 VAL A CA 1
ATOM 765 C C . VAL A 1 95 ? -6.134 -3.014 -6.970 1.00 97.06 95 VAL A C 1
ATOM 767 O O . VAL A 1 95 ? -6.650 -2.036 -7.506 1.00 97.06 95 VAL A O 1
ATOM 770 N N . ALA A 1 96 ? -6.815 -3.796 -6.132 1.00 96.81 96 ALA A N 1
ATOM 771 C CA . ALA A 1 96 ? -8.221 -3.572 -5.800 1.00 96.81 96 ALA A CA 1
ATOM 772 C C . ALA A 1 96 ? -8.429 -2.214 -5.114 1.00 96.81 96 ALA A C 1
ATOM 774 O O . ALA A 1 96 ? -9.346 -1.467 -5.464 1.00 96.81 96 ALA A O 1
ATOM 775 N N . LEU A 1 97 ? -7.541 -1.864 -4.182 1.00 97.31 97 LEU A N 1
ATOM 776 C CA . LEU A 1 97 ? -7.552 -0.565 -3.523 1.00 97.31 97 LEU A CA 1
ATOM 777 C C . LEU A 1 97 ? -7.264 0.573 -4.514 1.00 97.31 97 LEU A C 1
ATOM 779 O O . LEU A 1 97 ? -7.941 1.595 -4.482 1.00 97.31 97 LEU A O 1
ATOM 783 N N . ALA A 1 98 ? -6.324 0.386 -5.441 1.00 97.44 98 ALA A N 1
ATOM 784 C CA . ALA A 1 98 ? -6.012 1.363 -6.480 1.00 97.44 98 ALA A CA 1
ATOM 785 C C . ALA A 1 98 ? -7.220 1.631 -7.383 1.00 97.44 98 ALA A C 1
ATOM 787 O O . ALA A 1 98 ? -7.531 2.790 -7.643 1.00 97.44 98 ALA A O 1
ATOM 788 N N . ILE A 1 99 ? -7.941 0.587 -7.804 1.00 96.69 99 ILE A N 1
ATOM 789 C CA . ILE A 1 99 ? -9.178 0.718 -8.590 1.00 96.69 99 ILE A CA 1
ATOM 790 C C . ILE A 1 99 ? -10.215 1.553 -7.828 1.00 96.69 99 ILE A C 1
ATOM 792 O O . ILE A 1 99 ? -10.816 2.459 -8.404 1.00 96.69 99 ILE A O 1
ATOM 796 N N . ALA A 1 100 ? -10.383 1.316 -6.524 1.00 96.62 100 ALA A N 1
ATOM 797 C CA . ALA A 1 100 ? -11.287 2.110 -5.690 1.00 96.62 100 ALA A CA 1
ATOM 798 C C . ALA A 1 100 ? -10.842 3.582 -5.540 1.00 96.62 100 ALA A C 1
ATOM 800 O O . ALA A 1 100 ? -11.684 4.463 -5.366 1.00 96.62 100 ALA A O 1
ATOM 801 N N . LEU A 1 101 ? -9.536 3.861 -5.626 1.00 96.31 101 LEU A N 1
ATOM 802 C CA . LEU A 1 101 ? -8.943 5.195 -5.467 1.00 96.31 101 LEU A CA 1
ATOM 803 C C . LEU A 1 101 ? -8.761 5.975 -6.778 1.00 96.31 101 LEU A C 1
ATOM 805 O O . LEU A 1 101 ? -8.503 7.179 -6.723 1.00 96.31 101 LEU A O 1
ATOM 809 N N . MET A 1 102 ? -8.926 5.344 -7.945 1.00 95.31 102 MET A N 1
ATOM 810 C CA . MET A 1 102 ? -8.868 5.998 -9.263 1.00 95.31 102 MET A CA 1
ATOM 811 C C . MET A 1 102 ? -9.665 7.312 -9.369 1.00 95.31 102 MET A C 1
ATOM 813 O O . MET A 1 102 ? -9.113 8.275 -9.902 1.00 95.31 102 MET A O 1
ATOM 817 N N . PRO A 1 103 ? -10.921 7.424 -8.877 1.00 94.88 103 PRO A N 1
ATOM 818 C CA . PRO A 1 103 ? -11.665 8.682 -8.988 1.00 94.88 103 PRO A CA 1
ATOM 819 C C . PRO A 1 103 ? -11.098 9.811 -8.114 1.00 94.88 103 PRO A C 1
ATOM 821 O O . PRO A 1 103 ? -11.455 10.970 -8.314 1.00 94.88 103 PRO A O 1
ATOM 824 N N . LEU A 1 104 ? -10.235 9.492 -7.145 1.00 91.62 104 LEU A N 1
ATOM 825 C CA . LEU A 1 104 ? -9.706 10.433 -6.155 1.00 91.62 104 LEU A CA 1
ATOM 826 C C . LEU A 1 104 ? -8.252 10.837 -6.427 1.00 91.62 104 LEU A C 1
ATOM 828 O O . LEU A 1 104 ? -7.801 11.860 -5.915 1.00 91.62 104 LEU A O 1
ATOM 832 N N . SER A 1 105 ? -7.500 10.055 -7.207 1.00 91.31 105 SER A N 1
ATOM 833 C CA . SER A 1 105 ? -6.071 10.283 -7.427 1.00 91.31 105 SER A CA 1
ATOM 834 C C . SER A 1 105 ? -5.623 9.884 -8.828 1.00 91.31 105 SER A C 1
ATOM 836 O O . SER A 1 105 ? -5.957 8.813 -9.328 1.00 91.31 105 SER A O 1
ATOM 838 N N . LYS A 1 106 ? -4.767 10.717 -9.431 1.00 89.56 106 LYS A N 1
ATOM 839 C CA . LYS A 1 106 ? -4.069 10.394 -10.688 1.00 89.56 106 LYS A CA 1
ATOM 840 C C . LYS A 1 106 ? -2.997 9.313 -10.501 1.00 89.56 106 LYS A C 1
ATOM 842 O O . LYS A 1 106 ? -2.705 8.587 -11.442 1.00 89.56 106 LYS A O 1
ATOM 847 N N . ASN A 1 107 ? -2.471 9.175 -9.281 1.00 92.44 107 ASN A N 1
ATOM 848 C CA . ASN A 1 107 ? -1.460 8.184 -8.898 1.00 92.44 107 ASN A CA 1
ATOM 849 C C . ASN A 1 107 ? -2.081 7.143 -7.956 1.00 92.44 107 ASN A C 1
ATOM 851 O O . ASN A 1 107 ? -1.557 6.863 -6.878 1.00 92.44 107 ASN A O 1
ATOM 855 N N . ALA A 1 108 ? -3.255 6.621 -8.323 1.00 95.00 108 ALA A N 1
ATOM 856 C CA . ALA A 1 108 ? -4.046 5.748 -7.458 1.00 95.00 108 ALA A CA 1
ATOM 857 C C . ALA A 1 108 ? -3.305 4.469 -7.040 1.00 95.00 108 ALA A C 1
ATOM 859 O O . ALA A 1 108 ? -3.493 4.007 -5.918 1.00 95.00 108 ALA A O 1
ATOM 860 N N . LEU A 1 109 ? -2.440 3.929 -7.907 1.00 96.38 109 LEU A N 1
ATOM 861 C CA . LEU A 1 109 ? -1.637 2.748 -7.593 1.00 96.38 109 LEU A CA 1
ATOM 862 C C . LEU A 1 109 ? -0.613 3.041 -6.491 1.00 96.38 109 LEU A C 1
ATOM 864 O O . LEU A 1 109 ? -0.593 2.339 -5.484 1.00 96.38 109 LEU A O 1
ATOM 868 N N . ASP A 1 110 ? 0.179 4.105 -6.636 1.00 95.69 110 ASP A N 1
ATOM 869 C CA . ASP A 1 110 ? 1.186 4.483 -5.636 1.00 95.69 110 ASP A CA 1
ATOM 870 C C . ASP A 1 110 ? 0.529 4.885 -4.310 1.00 95.69 110 ASP A C 1
ATOM 872 O O . ASP A 1 110 ? 1.000 4.502 -3.238 1.00 95.69 110 ASP A O 1
ATOM 876 N N . LEU A 1 111 ? -0.620 5.568 -4.374 1.00 96.19 111 LEU A N 1
ATOM 877 C CA . LEU A 1 111 ? -1.420 5.887 -3.194 1.00 96.19 111 LEU A CA 1
ATOM 878 C C . LEU A 1 111 ? -1.922 4.624 -2.492 1.00 96.19 111 LEU A C 1
ATOM 880 O O . LEU A 1 111 ? -1.789 4.519 -1.274 1.00 96.19 111 LEU A O 1
ATOM 884 N N . ALA A 1 112 ? -2.451 3.653 -3.239 1.00 97.19 112 ALA A N 1
ATOM 885 C CA . ALA A 1 112 ? -2.858 2.367 -2.684 1.00 97.19 112 ALA A CA 1
ATOM 886 C C . ALA A 1 112 ? -1.678 1.651 -2.016 1.00 97.19 112 ALA A C 1
ATOM 888 O O . ALA A 1 112 ? -1.813 1.164 -0.895 1.00 97.19 112 ALA A O 1
ATOM 889 N N . GLY A 1 113 ? -0.510 1.647 -2.661 1.00 95.75 113 GLY A N 1
ATOM 890 C CA . GLY A 1 113 ? 0.723 1.091 -2.108 1.00 95.75 113 GLY A CA 1
ATOM 891 C C . GLY A 1 113 ? 1.154 1.742 -0.794 1.00 95.75 113 GLY A C 1
ATOM 892 O O . GLY A 1 113 ? 1.588 1.042 0.120 1.00 95.75 113 GLY A O 1
ATOM 893 N N . ALA A 1 114 ? 1.011 3.063 -0.672 1.00 95.50 114 ALA A N 1
ATOM 894 C CA . ALA A 1 114 ? 1.379 3.800 0.536 1.00 95.50 114 ALA A CA 1
ATOM 895 C C . ALA A 1 114 ? 0.420 3.548 1.709 1.00 95.50 114 ALA A C 1
ATOM 897 O O . ALA A 1 114 ? 0.856 3.461 2.857 1.00 95.50 114 ALA A O 1
ATOM 898 N N . ILE A 1 115 ? -0.883 3.421 1.439 1.00 95.12 115 ILE A N 1
ATOM 899 C CA . ILE A 1 115 ? -1.898 3.338 2.500 1.00 95.12 115 ILE A CA 1
ATOM 900 C C . ILE A 1 115 ? -2.320 1.904 2.846 1.00 95.12 115 ILE A C 1
ATOM 902 O O . ILE A 1 115 ? -2.942 1.704 3.890 1.00 95.12 115 ILE A O 1
ATOM 906 N N . VAL A 1 116 ? -1.987 0.896 2.025 1.00 95.50 116 VAL A N 1
ATOM 907 C CA . VAL A 1 116 ? -2.396 -0.502 2.270 1.00 95.50 116 VAL A CA 1
ATOM 908 C C . VAL A 1 116 ? -1.931 -1.007 3.639 1.00 95.50 116 VAL A C 1
ATOM 910 O O . VAL A 1 116 ? -2.703 -1.651 4.344 1.00 95.50 116 VAL A O 1
ATOM 913 N N . SER A 1 117 ? -0.706 -0.669 4.056 1.00 92.69 117 SER A N 1
ATOM 914 C CA . SER A 1 117 ? -0.150 -1.120 5.335 1.00 92.69 117 SER A CA 1
ATOM 915 C C . SER A 1 117 ? -0.840 -0.454 6.537 1.00 92.69 117 SER A C 1
ATOM 917 O O . SER A 1 117 ? -1.338 -1.196 7.383 1.00 92.69 117 SER A O 1
ATOM 919 N N . PRO A 1 118 ? -0.981 0.890 6.616 1.00 93.19 118 PRO A N 1
ATOM 920 C CA . PRO A 1 118 ? -1.788 1.529 7.662 1.00 93.19 118 PRO A CA 1
ATOM 921 C C . PRO A 1 118 ? -3.235 1.019 7.745 1.00 93.19 118 PRO A C 1
ATOM 923 O O . PRO A 1 118 ? -3.760 0.839 8.844 1.00 93.19 118 PRO A O 1
ATOM 926 N N . LEU A 1 119 ? -3.882 0.749 6.605 1.00 94.00 119 LEU A N 1
ATOM 927 C CA . LEU A 1 119 ? -5.250 0.221 6.581 1.00 94.00 119 LEU A CA 1
ATOM 928 C C . LEU A 1 119 ? -5.333 -1.201 7.144 1.00 94.00 119 LEU A C 1
ATOM 930 O O . LEU A 1 119 ? -6.214 -1.482 7.957 1.00 94.00 119 LEU A O 1
ATOM 934 N N . LEU A 1 120 ? -4.412 -2.087 6.752 1.00 93.75 120 LEU A N 1
ATOM 935 C CA . LEU A 1 120 ? -4.323 -3.438 7.313 1.00 93.75 120 LEU A CA 1
ATOM 936 C C . LEU A 1 120 ? -4.033 -3.403 8.815 1.00 93.75 120 LEU A C 1
ATOM 938 O O . LEU A 1 120 ? -4.642 -4.154 9.572 1.00 93.75 120 LEU A O 1
ATOM 942 N N . SER A 1 121 ? -3.162 -2.494 9.247 1.00 92.19 121 SER A N 1
ATOM 943 C CA . SER A 1 121 ? -2.854 -2.255 10.653 1.00 92.19 121 SER A CA 1
ATOM 944 C C . SER A 1 121 ? -4.087 -1.883 11.472 1.00 92.19 121 SER A C 1
ATOM 946 O O . SER A 1 121 ? -4.347 -2.499 12.503 1.00 92.19 121 SER A O 1
ATOM 948 N N . ILE A 1 122 ? -4.908 -0.944 10.992 1.00 92.31 122 ILE A N 1
ATOM 949 C CA . ILE A 1 122 ? -6.171 -0.592 11.658 1.00 92.31 122 ILE A CA 1
ATOM 950 C C . ILE A 1 122 ? -7.136 -1.782 11.671 1.00 92.31 122 ILE A C 1
ATOM 952 O O . ILE A 1 122 ? -7.747 -2.061 12.700 1.00 92.31 122 ILE A O 1
ATOM 956 N N . ALA A 1 123 ? -7.275 -2.486 10.545 1.00 90.19 123 ALA A N 1
ATOM 957 C CA . ALA A 1 123 ? -8.211 -3.603 10.419 1.00 90.19 123 ALA A CA 1
ATOM 958 C C . ALA A 1 123 ? -7.868 -4.778 11.350 1.00 90.19 123 ALA A C 1
ATOM 960 O O . ALA A 1 123 ? -8.768 -5.466 11.829 1.00 90.19 123 ALA A O 1
ATOM 961 N N . LEU A 1 124 ? -6.578 -5.007 11.596 1.00 89.69 124 LEU A N 1
ATOM 962 C CA . LEU A 1 124 ? -6.071 -6.103 12.422 1.00 89.69 124 LEU A CA 1
ATOM 963 C C . LEU A 1 124 ? -5.729 -5.679 13.858 1.00 89.69 124 LEU A C 1
ATOM 965 O O . LEU A 1 124 ? -5.511 -6.543 14.704 1.00 89.69 124 LEU A O 1
ATOM 969 N N . GLY A 1 125 ? -5.684 -4.375 14.142 1.00 83.06 125 GLY A N 1
ATOM 970 C CA . GLY A 1 125 ? -5.288 -3.833 15.442 1.00 83.06 125 GLY A CA 1
ATOM 971 C C . GLY A 1 125 ? -3.797 -4.000 15.756 1.00 83.06 125 GLY A C 1
ATOM 972 O O . GLY A 1 125 ? -3.455 -4.181 16.924 1.00 83.06 125 GLY A O 1
ATOM 973 N N . ILE A 1 126 ? -2.925 -3.971 14.735 1.00 77.06 126 ILE A N 1
ATOM 974 C CA . ILE A 1 126 ? -1.459 -4.135 14.854 1.00 77.06 126 ILE A CA 1
ATOM 975 C C . ILE A 1 126 ? -0.681 -2.945 14.306 1.00 77.06 126 ILE A C 1
ATOM 977 O O . ILE A 1 126 ? 0.306 -2.538 14.949 1.00 77.06 126 ILE A O 1
#